Protein AF-A0A2C9L716-F1 (afdb_monomer_lite)

InterPro domains:
  IPR033205 COP9 signalosome, subunit CSN8 [PTHR13339] (34-129)
  IPR033464 CSN8/PSMD8/EIF3K [PF10075] (34-127)

Foldseek 3Di:
DDPPPPPPVVVVVVVVVVVVVDPDDDDPPDDPLVVLVVVVVPDDPVVCVVDVVNVLVVQLSVCVVVVQQQSNLVSLPDDDDPVVVVVSVVVLVVQQVVLVVCCLQPDLDDDLVVQCSSNVHDSVVSCVVPPDDSHDDDDPDPPPDDVVVVVVVVVVVVVVVD

Structure (mmCIF, N/CA/C/O backbone):
data_AF-A0A2C9L716-F1
#
_entry.id   AF-A0A2C9L716-F1
#
loop_
_atom_site.group_PDB
_atom_site.id
_atom_site.type_symbol
_atom_site.label_atom_id
_atom_site.label_alt_id
_atom_site.label_comp_id
_atom_site.label_asym_id
_atom_site.label_entity_id
_atom_site.label_seq_id
_atom_site.pdbx_PDB_ins_code
_atom_site.Cartn_x
_atom_site.Cartn_y
_atom_site.Cartn_z
_atom_site.occupancy
_atom_site.B_iso_or_equiv
_atom_site.auth_seq_id
_atom_site.auth_comp_id
_atom_site.auth_asym_id
_atom_site.auth_atom_id
_atom_site.pdbx_PDB_model_num
ATOM 1 N N . MET A 1 1 ? -18.481 -25.429 -9.879 1.00 28.69 1 MET A N 1
ATOM 2 C CA . MET A 1 1 ? -19.011 -24.457 -8.898 1.00 28.69 1 MET A CA 1
ATOM 3 C C . MET A 1 1 ? -17.913 -23.448 -8.607 1.00 28.69 1 MET A C 1
ATOM 5 O O . MET A 1 1 ? -17.077 -23.700 -7.753 1.00 28.69 1 MET A O 1
ATOM 9 N N . ALA A 1 2 ? -17.843 -22.375 -9.394 1.00 28.73 2 ALA A N 1
ATOM 10 C CA . ALA A 1 2 ? -16.920 -21.271 -9.152 1.00 28.73 2 ALA A CA 1
ATOM 11 C C . ALA A 1 2 ? -17.639 -20.280 -8.233 1.00 28.73 2 ALA A C 1
ATOM 13 O O . ALA A 1 2 ? -18.684 -19.749 -8.607 1.00 28.73 2 ALA A O 1
ATOM 14 N N . ALA A 1 3 ? -17.138 -20.117 -7.010 1.00 28.34 3 ALA A N 1
ATOM 15 C CA . ALA A 1 3 ? -17.640 -19.115 -6.086 1.00 28.34 3 ALA A CA 1
ATOM 16 C C . ALA A 1 3 ? -17.436 -17.736 -6.724 1.00 28.34 3 ALA A C 1
ATOM 18 O O . ALA A 1 3 ? -16.313 -17.378 -7.079 1.00 28.34 3 ALA A O 1
ATOM 19 N N . ALA A 1 4 ? -18.529 -16.999 -6.911 1.00 33.22 4 ALA A N 1
ATOM 20 C CA . ALA A 1 4 ? -18.486 -15.597 -7.278 1.00 33.22 4 ALA A CA 1
ATOM 21 C C . ALA A 1 4 ? -17.707 -14.862 -6.182 1.00 33.22 4 ALA A C 1
ATOM 23 O O . ALA A 1 4 ? -18.216 -14.646 -5.083 1.00 33.22 4 ALA A O 1
ATOM 24 N N . VAL A 1 5 ? -16.442 -14.544 -6.461 1.00 43.97 5 VAL A N 1
ATOM 25 C CA . VAL A 1 5 ? -15.685 -13.577 -5.674 1.00 43.97 5 VAL A CA 1
ATOM 26 C C . VAL A 1 5 ? -16.477 -12.290 -5.797 1.00 43.97 5 VAL A C 1
ATOM 28 O O . VAL A 1 5 ? -16.580 -11.717 -6.878 1.00 43.97 5 VAL A O 1
ATOM 31 N N . ASN A 1 6 ? -17.126 -11.913 -4.703 1.00 43.72 6 ASN A N 1
ATOM 32 C CA . ASN A 1 6 ? -17.888 -10.688 -4.580 1.00 43.72 6 ASN A CA 1
ATOM 33 C C . ASN A 1 6 ? -16.867 -9.543 -4.635 1.00 43.72 6 ASN A C 1
ATOM 35 O O . ASN A 1 6 ? -16.379 -9.078 -3.608 1.00 43.72 6 ASN A O 1
ATOM 39 N N . THR A 1 7 ? -16.438 -9.170 -5.841 1.00 47.75 7 THR A N 1
ATOM 40 C CA . THR A 1 7 ? -15.585 -8.010 -6.078 1.00 47.75 7 THR A CA 1
ATOM 41 C C . THR A 1 7 ? -16.456 -6.791 -5.833 1.00 47.75 7 THR A C 1
ATOM 43 O O . THR A 1 7 ? -17.010 -6.220 -6.770 1.00 47.75 7 THR A O 1
ATOM 46 N N . MET A 1 8 ? -16.662 -6.445 -4.560 1.00 53.34 8 MET A N 1
ATOM 47 C CA . MET A 1 8 ? -17.222 -5.151 -4.208 1.00 53.34 8 MET A CA 1
ATOM 48 C C . MET A 1 8 ? -16.336 -4.105 -4.868 1.00 53.34 8 MET A C 1
ATOM 50 O O . MET A 1 8 ? -15.141 -4.009 -4.587 1.00 53.34 8 MET A O 1
ATOM 54 N N . ASP A 1 9 ? -16.912 -3.394 -5.828 1.00 59.81 9 ASP A N 1
ATOM 55 C CA . ASP A 1 9 ? -16.206 -2.387 -6.594 1.00 59.81 9 ASP A CA 1
ATOM 56 C C . ASP A 1 9 ? -16.054 -1.154 -5.695 1.00 59.81 9 ASP A C 1
ATOM 58 O O . ASP A 1 9 ? -16.899 -0.260 -5.661 1.00 59.81 9 ASP A O 1
ATOM 62 N N . TYR A 1 10 ? -14.994 -1.143 -4.878 1.00 63.06 10 TYR A N 1
ATOM 63 C CA . TYR A 1 10 ? -14.724 -0.091 -3.891 1.00 63.06 10 TYR A CA 1
ATOM 64 C C . TYR A 1 10 ? -14.591 1.304 -4.526 1.00 63.06 10 TYR A C 1
ATOM 66 O O . TYR A 1 10 ? -14.708 2.313 -3.832 1.00 63.06 10 TYR A O 1
ATOM 74 N N . SER A 1 11 ? -14.388 1.373 -5.847 1.00 59.34 11 SER A N 1
ATOM 75 C CA . SER A 1 11 ? -14.433 2.612 -6.626 1.00 59.34 11 SER A CA 1
ATOM 76 C C . SER A 1 11 ? -15.839 3.230 -6.672 1.00 59.34 11 SER A C 1
ATOM 78 O O . SER A 1 11 ? -15.988 4.452 -6.583 1.00 59.34 11 SER A O 1
ATOM 80 N N . GLN A 1 12 ? -16.870 2.386 -6.742 1.00 63.59 12 GLN A N 1
ATOM 81 C CA . GLN A 1 12 ? -18.274 2.788 -6.756 1.00 63.59 12 GLN A CA 1
ATOM 82 C C . GLN A 1 12 ? -18.712 3.199 -5.349 1.00 63.59 12 GLN A C 1
ATOM 84 O O . GLN A 1 12 ? -19.251 4.286 -5.185 1.00 63.59 12 GLN A O 1
ATOM 89 N N . LEU A 1 13 ? -18.337 2.422 -4.323 1.00 62.81 13 LEU A N 1
ATOM 90 C CA . LEU A 1 13 ? -18.535 2.788 -2.911 1.00 62.81 13 LEU A CA 1
ATOM 91 C C . LEU A 1 13 ? -17.869 4.123 -2.552 1.00 62.81 13 LEU A C 1
ATOM 93 O O . LEU A 1 13 ? -18.467 4.937 -1.856 1.00 62.81 13 LEU A O 1
ATOM 97 N N . GLY A 1 14 ? -16.651 4.369 -3.044 1.00 60.16 14 GLY A N 1
ATOM 98 C CA . GLY A 1 14 ? -15.979 5.658 -2.879 1.00 60.16 14 GLY A CA 1
ATOM 99 C C . GLY A 1 14 ? -16.758 6.795 -3.537 1.00 60.16 14 GLY A C 1
ATOM 100 O O . GLY A 1 14 ? -16.995 7.815 -2.900 1.00 60.16 14 GLY A O 1
ATOM 101 N N . SER A 1 15 ? -17.228 6.586 -4.768 1.00 60.16 15 SER A N 1
ATOM 102 C CA . SER A 1 15 ? -18.048 7.566 -5.492 1.00 60.16 15 SER A CA 1
ATOM 103 C C . SER A 1 15 ? -19.388 7.836 -4.796 1.00 60.16 15 SER A C 1
ATOM 105 O O . SER A 1 15 ? -19.855 8.971 -4.788 1.00 60.16 15 SER A O 1
ATOM 107 N N . ASP A 1 16 ? -20.009 6.820 -4.196 1.00 61.59 16 ASP A N 1
ATOM 108 C CA . ASP A 1 16 ? -21.301 6.935 -3.515 1.00 61.59 16 ASP A CA 1
ATOM 109 C C . ASP A 1 16 ? -21.179 7.592 -2.131 1.00 61.59 16 ASP A C 1
ATOM 111 O O . ASP A 1 16 ? -22.008 8.433 -1.781 1.00 61.59 16 ASP A O 1
ATOM 115 N N . LEU A 1 17 ? -20.104 7.311 -1.387 1.00 57.72 17 LEU A N 1
ATOM 116 C CA . LEU A 1 17 ? -19.767 8.040 -0.159 1.00 57.72 17 LEU A CA 1
ATOM 117 C C . LEU A 1 17 ? -19.373 9.497 -0.457 1.00 57.72 17 LEU A C 1
ATOM 119 O O . LEU A 1 17 ? -19.778 10.401 0.265 1.00 57.72 17 LEU A O 1
ATOM 123 N N . GLU A 1 18 ? -18.641 9.755 -1.546 1.00 61.16 18 GLU A N 1
ATOM 124 C CA . GLU A 1 18 ? -18.322 11.118 -1.998 1.00 61.16 18 GLU A CA 1
ATOM 125 C C . GLU A 1 18 ? -19.585 11.896 -2.412 1.00 61.16 18 GLU A C 1
ATOM 127 O O . GLU A 1 18 ? -19.718 13.073 -2.069 1.00 61.16 18 GLU A O 1
ATOM 132 N N . ARG A 1 19 ? -20.548 11.237 -3.075 1.00 58.53 19 ARG A N 1
ATOM 133 C CA . ARG A 1 19 ? -21.869 11.806 -3.408 1.00 58.53 19 ARG A CA 1
ATOM 134 C C . ARG A 1 19 ? -22.704 12.130 -2.173 1.00 58.53 19 ARG A C 1
ATOM 136 O O . ARG A 1 19 ? -23.462 13.094 -2.203 1.00 58.53 19 ARG A O 1
ATOM 143 N N . GLN A 1 20 ? -22.574 11.347 -1.104 1.00 58.16 20 GLN A N 1
ATOM 144 C CA . GLN A 1 20 ? -23.253 11.612 0.164 1.00 58.16 20 GLN A CA 1
ATOM 145 C C . GLN A 1 20 ? -22.643 12.810 0.914 1.00 58.16 20 GLN A C 1
ATOM 147 O O . GLN A 1 20 ? -23.330 13.456 1.703 1.00 58.16 20 GLN A O 1
ATOM 152 N N . GLU A 1 21 ? -21.374 13.131 0.650 1.00 49.19 21 GLU A N 1
ATOM 153 C CA . GLU A 1 21 ? -20.624 14.151 1.382 1.00 49.19 21 GLU A CA 1
ATOM 154 C C . GLU A 1 21 ? -20.638 15.547 0.731 1.00 49.19 21 GLU A C 1
ATOM 156 O O . GLU A 1 21 ? -20.529 16.523 1.473 1.00 49.19 21 GLU A O 1
ATOM 161 N N . LEU A 1 22 ? -20.772 15.706 -0.599 1.00 51.19 22 LEU A N 1
ATOM 162 C CA . LEU A 1 22 ? -20.749 17.040 -1.237 1.00 51.19 22 LEU A CA 1
ATOM 163 C C . LEU A 1 22 ? -21.546 17.159 -2.558 1.00 51.19 22 LEU A C 1
ATOM 165 O O . LEU A 1 22 ? -21.079 16.757 -3.622 1.00 51.19 22 LEU A O 1
ATOM 169 N N . GLU A 1 23 ? -22.646 17.923 -2.533 1.00 47.06 23 GLU A N 1
ATOM 170 C CA . GLU A 1 23 ? -22.980 18.849 -3.627 1.00 47.06 23 GLU A CA 1
ATOM 171 C C . GLU A 1 23 ? -22.002 20.039 -3.572 1.00 47.06 23 GLU A C 1
ATOM 173 O O . GLU A 1 23 ? -22.326 21.103 -3.051 1.00 47.06 23 GLU A O 1
ATOM 178 N N . GLN A 1 24 ? -20.772 19.879 -4.065 1.00 40.59 24 GLN A N 1
ATOM 179 C CA . GLN A 1 24 ? -19.977 21.021 -4.531 1.00 40.59 24 GLN A CA 1
ATOM 180 C C . GLN A 1 24 ? -18.833 20.575 -5.443 1.00 40.59 24 GLN A C 1
ATOM 182 O O . GLN A 1 24 ? -17.977 19.766 -5.098 1.00 40.59 24 GLN A O 1
ATOM 187 N N . SER A 1 25 ? -18.869 21.145 -6.640 1.00 47.59 25 SER A N 1
ATOM 188 C CA . SER A 1 25 ? -18.046 20.918 -7.821 1.00 47.59 25 SER A CA 1
ATOM 189 C C . SER A 1 25 ? -16.532 20.891 -7.558 1.00 47.59 25 SER A C 1
ATOM 191 O O . SER A 1 25 ? -15.949 21.945 -7.314 1.00 47.59 25 SER A O 1
ATOM 193 N N . PHE A 1 26 ? -15.860 19.742 -7.725 1.00 38.66 26 PHE A N 1
ATOM 194 C CA . PHE A 1 26 ? -14.434 19.705 -8.097 1.00 38.66 26 PHE A CA 1
ATOM 195 C C . PHE A 1 26 ? -13.980 18.337 -8.658 1.00 38.66 26 PHE A C 1
ATOM 197 O O . PHE A 1 26 ? -14.434 17.290 -8.215 1.00 38.66 26 PHE A O 1
ATOM 204 N N . CYS A 1 27 ? -13.095 18.369 -9.663 1.00 36.47 27 CYS A N 1
ATOM 205 C CA . CYS A 1 27 ? -12.690 17.277 -10.566 1.00 36.47 27 CYS A CA 1
ATOM 206 C C . CYS A 1 27 ? -12.220 15.946 -9.919 1.00 36.47 27 CYS A C 1
ATOM 208 O O . CYS A 1 27 ? -11.428 15.975 -8.976 1.00 36.47 27 CYS A O 1
ATOM 210 N N . PRO A 1 28 ? -12.515 14.779 -10.540 1.00 45.44 28 PRO A N 1
ATOM 211 C CA . PRO A 1 28 ? -12.185 13.443 -10.011 1.00 45.44 28 PRO A CA 1
ATOM 212 C C . PRO A 1 28 ? -10.728 12.983 -10.228 1.00 45.44 28 PRO A C 1
ATOM 214 O O . PRO A 1 28 ? -10.379 11.846 -9.923 1.00 45.44 28 PRO A O 1
ATOM 217 N N . LEU A 1 29 ? -9.842 13.826 -10.769 1.00 42.56 29 LEU A N 1
ATOM 218 C CA . LEU A 1 29 ? -8.492 13.400 -11.173 1.00 42.56 29 LEU A CA 1
ATOM 219 C C . LEU A 1 29 ? -7.399 1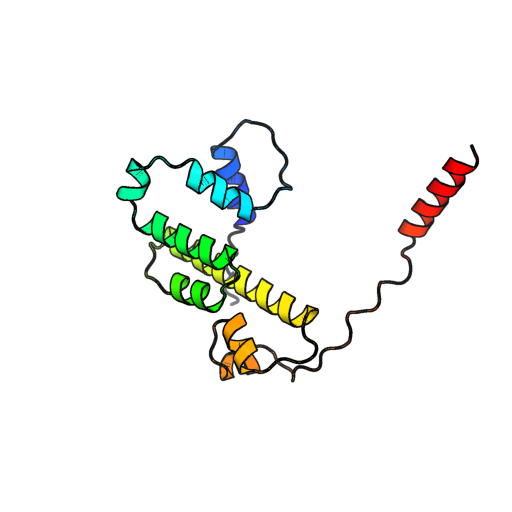3.629 -10.117 1.00 42.56 29 LEU A C 1
ATOM 221 O O . LEU A 1 29 ? -6.267 13.187 -10.319 1.00 42.56 29 LEU A O 1
ATOM 225 N N . TYR A 1 30 ? -7.699 14.264 -8.976 1.00 38.72 30 TYR A N 1
ATOM 226 C CA . TYR A 1 30 ? -6.679 14.564 -7.967 1.00 38.72 30 TYR A CA 1
ATOM 227 C C . TYR A 1 30 ? -6.702 13.608 -6.761 1.00 38.72 30 TYR A C 1
ATOM 229 O O . TYR A 1 30 ? -7.110 13.945 -5.660 1.00 38.72 30 TYR A O 1
ATOM 237 N N . VAL A 1 31 ? -6.137 12.421 -6.985 1.00 44.16 31 VAL A N 1
ATOM 238 C CA . VAL A 1 31 ? -5.275 11.705 -6.026 1.00 44.16 31 VAL A CA 1
ATOM 239 C C . VAL A 1 31 ? -5.918 11.295 -4.684 1.00 44.16 31 VAL A C 1
ATOM 241 O O . VAL A 1 31 ? -5.727 11.929 -3.646 1.00 44.16 31 VAL A O 1
ATOM 244 N N . SER A 1 32 ? -6.512 10.098 -4.677 1.00 60.59 32 SER A N 1
ATOM 245 C CA . SER A 1 32 ? -7.004 9.325 -3.513 1.00 60.59 32 SER A CA 1
ATOM 246 C C . SER A 1 32 ? -6.134 9.406 -2.230 1.00 60.59 32 SER A C 1
ATOM 248 O O . SER A 1 32 ? -6.649 9.443 -1.113 1.00 60.59 32 SER A O 1
ATOM 250 N N . ARG A 1 33 ? -4.803 9.535 -2.355 1.00 59.22 33 ARG A N 1
ATOM 251 C CA . ARG A 1 33 ? -3.858 9.613 -1.219 1.00 59.22 33 ARG A CA 1
ATOM 252 C C . ARG A 1 33 ? -3.761 11.009 -0.581 1.00 59.22 33 ARG A C 1
ATOM 254 O O . ARG A 1 33 ? -3.512 11.120 0.618 1.00 59.22 33 ARG A O 1
ATOM 261 N N . CYS A 1 34 ? -3.976 12.072 -1.360 1.00 69.25 34 CYS A N 1
ATOM 262 C CA . CYS A 1 34 ? -4.082 13.442 -0.848 1.00 69.25 34 CYS A CA 1
ATOM 263 C C . CYS A 1 34 ? -5.405 13.631 -0.099 1.00 69.25 34 CYS A C 1
ATOM 265 O O . CYS A 1 34 ? -5.419 14.234 0.977 1.00 69.25 34 CYS A O 1
ATOM 267 N N . ASN A 1 35 ? -6.482 13.035 -0.617 1.00 75.81 35 ASN A N 1
ATOM 268 C CA . ASN A 1 35 ? -7.817 13.093 -0.021 1.00 75.81 35 ASN A CA 1
ATOM 269 C C . ASN A 1 35 ? -7.818 12.536 1.408 1.00 75.81 35 ASN A C 1
ATOM 271 O O . ASN A 1 35 ? -8.318 13.197 2.316 1.00 75.81 35 ASN A O 1
ATOM 275 N N . ALA A 1 36 ? -7.135 11.413 1.655 1.00 76.69 36 ALA A N 1
ATOM 276 C CA . ALA A 1 36 ? -7.000 10.840 2.998 1.00 76.69 36 ALA A CA 1
ATOM 277 C C . ALA A 1 36 ? -6.400 11.821 4.033 1.00 76.69 36 ALA A C 1
ATOM 279 O O . ALA A 1 36 ? -6.857 11.895 5.175 1.00 76.69 36 ALA A O 1
ATOM 280 N N . LYS A 1 37 ? -5.407 12.634 3.644 1.00 80.38 37 LYS A N 1
ATOM 281 C CA . LYS A 1 37 ? -4.809 13.652 4.531 1.00 80.38 37 LYS A CA 1
ATOM 282 C C . LYS A 1 37 ? -5.758 14.810 4.811 1.00 80.38 37 LYS A C 1
ATOM 284 O O . LYS A 1 37 ? -5.777 15.315 5.936 1.00 80.38 37 LYS A O 1
ATOM 289 N N . PHE A 1 38 ? -6.518 15.245 3.811 1.00 82.00 38 PHE A N 1
ATOM 290 C CA . PHE A 1 38 ? -7.511 16.298 4.002 1.00 82.00 38 PHE A CA 1
ATOM 291 C C . PHE A 1 38 ? -8.665 15.824 4.887 1.00 82.00 38 PHE A C 1
ATOM 293 O O . PHE A 1 38 ? -9.044 16.548 5.806 1.00 82.00 38 PHE A O 1
ATOM 300 N N . LEU A 1 39 ? -9.136 14.586 4.711 1.00 80.81 39 LEU A N 1
ATOM 301 C CA . LEU A 1 39 ? -10.121 13.963 5.599 1.00 80.81 39 LEU A CA 1
ATOM 302 C C . LEU A 1 39 ? -9.621 13.931 7.048 1.00 80.81 39 LEU A C 1
ATOM 304 O O . LEU A 1 39 ? -10.294 14.434 7.945 1.00 80.81 39 LEU A O 1
ATOM 308 N N . TRP A 1 40 ? -8.386 13.478 7.282 1.00 81.69 40 TRP A N 1
ATOM 309 C CA . TRP A 1 40 ? -7.797 13.478 8.626 1.00 81.69 40 TRP A CA 1
ATOM 310 C C . TRP A 1 40 ? -7.725 14.873 9.267 1.00 81.69 40 TRP A C 1
ATOM 312 O O . TRP A 1 40 ? -7.916 15.034 10.478 1.00 81.69 40 TRP A O 1
ATOM 322 N N . LYS A 1 41 ? -7.439 15.906 8.467 1.00 82.25 41 LYS A N 1
ATOM 323 C CA . LYS A 1 41 ? -7.397 17.301 8.926 1.00 82.25 41 LYS A CA 1
ATOM 324 C C . LYS A 1 41 ? -8.788 17.856 9.253 1.00 82.25 41 LYS A C 1
ATOM 326 O O . LYS A 1 41 ? -8.871 18.678 10.160 1.00 82.25 41 LYS A O 1
ATOM 331 N N . ARG A 1 42 ? -9.844 17.401 8.569 1.00 83.69 42 ARG A N 1
ATOM 332 C CA . ARG A 1 42 ? -11.237 17.837 8.786 1.00 83.69 42 ARG A CA 1
ATOM 333 C C . ARG A 1 42 ? -11.849 17.301 10.083 1.00 83.69 42 ARG A C 1
ATOM 335 O O . ARG A 1 42 ? -12.684 17.975 10.672 1.00 83.69 42 ARG A O 1
ATOM 342 N N . ILE A 1 43 ? -11.441 16.117 10.543 1.00 80.38 43 ILE A N 1
ATOM 343 C CA . ILE A 1 43 ? -12.063 15.471 11.709 1.00 80.38 43 ILE A CA 1
ATOM 344 C C . ILE A 1 43 ? -11.699 16.219 13.015 1.00 80.38 43 ILE A C 1
ATOM 346 O O . ILE A 1 43 ? -10.500 16.358 13.317 1.00 80.38 43 ILE A O 1
ATOM 350 N N . PRO A 1 44 ? -12.693 16.669 13.815 1.00 82.88 44 PRO A N 1
ATOM 351 C CA . PRO A 1 44 ? -12.465 17.367 15.080 1.00 82.88 44 PRO A CA 1
ATOM 352 C C . PRO A 1 44 ? -11.832 16.452 16.141 1.00 82.88 44 PRO A C 1
ATOM 354 O O . PRO A 1 44 ? -12.015 15.235 16.143 1.00 82.88 44 PRO A O 1
ATOM 357 N N . LEU A 1 45 ? -11.078 17.049 17.070 1.00 74.38 45 LEU A N 1
ATOM 358 C CA . LEU A 1 45 ? -10.266 16.320 18.057 1.00 74.38 45 LEU A CA 1
ATOM 359 C C . LEU A 1 45 ? -11.089 15.416 18.992 1.00 74.38 45 LEU A C 1
ATOM 361 O O . LEU A 1 45 ? -10.597 14.361 19.379 1.00 74.38 45 LEU A O 1
ATOM 365 N N . GLY A 1 46 ? -12.341 15.778 19.294 1.00 74.88 46 GLY A N 1
ATOM 366 C CA . GLY A 1 46 ? -13.224 14.963 20.141 1.00 74.88 46 GLY A CA 1
ATOM 367 C C . GLY A 1 46 ? -13.549 13.589 19.544 1.00 74.88 46 GLY A C 1
ATOM 368 O O . GLY A 1 46 ? -13.605 12.600 20.263 1.00 74.88 46 GLY A O 1
ATOM 369 N N . ILE A 1 47 ? -13.665 13.489 18.216 1.00 74.50 47 ILE A N 1
ATOM 370 C CA . ILE A 1 47 ? -13.924 12.209 17.532 1.00 74.50 47 ILE A CA 1
ATOM 371 C C . ILE A 1 47 ? -12.648 11.356 17.480 1.00 74.50 47 ILE A C 1
ATOM 373 O O . ILE A 1 47 ? -12.699 10.137 17.611 1.00 74.50 47 ILE A O 1
ATOM 377 N N . LYS A 1 48 ? -11.477 11.996 17.368 1.00 77.31 48 LYS A N 1
ATOM 378 C CA . LYS A 1 48 ? -10.176 11.303 17.350 1.00 77.31 48 LYS A CA 1
ATOM 379 C C . LYS A 1 48 ? -9.852 10.598 18.666 1.00 77.31 48 LYS A C 1
ATOM 381 O O . LYS A 1 48 ? -9.157 9.591 18.644 1.00 77.31 48 LYS A O 1
ATOM 386 N N . GLN A 1 49 ? -10.325 11.130 19.790 1.00 73.31 49 GLN A N 1
ATOM 387 C CA . GLN A 1 49 ? -10.110 10.529 21.110 1.00 73.31 49 GLN A CA 1
ATOM 388 C C . GLN A 1 49 ? -11.085 9.382 21.394 1.00 73.31 49 GLN A C 1
ATOM 390 O O . GLN A 1 49 ? -10.718 8.431 22.076 1.00 73.31 49 GLN A O 1
ATOM 395 N N . ASN A 1 50 ? -12.293 9.440 20.830 1.00 78.25 50 ASN A N 1
ATOM 396 C CA . ASN A 1 50 ? -13.323 8.425 21.045 1.00 78.25 50 ASN A CA 1
ATOM 397 C C . ASN A 1 50 ? -13.145 7.176 20.165 1.00 78.25 50 ASN A C 1
ATOM 399 O O . ASN A 1 50 ? -13.646 6.113 20.519 1.00 78.25 50 ASN A O 1
ATOM 403 N N . CYS A 1 51 ? -12.436 7.285 19.037 1.00 75.88 51 CYS A N 1
ATOM 404 C CA . CYS A 1 51 ? -12.256 6.187 18.084 1.00 75.88 51 CYS A CA 1
ATOM 405 C C . CYS A 1 51 ? -10.764 5.834 17.920 1.00 75.88 51 CYS A C 1
ATOM 407 O O . CYS A 1 51 ? -10.103 6.382 17.032 1.00 75.88 51 CYS A O 1
ATOM 409 N N . PRO A 1 52 ? -10.210 4.903 18.724 1.00 80.25 52 PRO A N 1
ATOM 410 C CA . PRO A 1 52 ? -8.809 4.492 18.596 1.00 80.25 52 PRO A CA 1
ATOM 411 C C . PRO A 1 52 ? -8.515 3.805 17.250 1.00 80.25 52 PRO A C 1
ATOM 413 O O . PRO A 1 52 ? -7.407 3.924 16.729 1.00 80.25 52 PRO A O 1
ATOM 416 N N . GLU A 1 53 ? -9.513 3.161 16.636 1.00 79.31 53 GLU A N 1
ATOM 417 C CA . GLU A 1 53 ? -9.406 2.545 15.304 1.00 79.31 53 GLU A CA 1
ATOM 418 C C . GLU A 1 53 ? -9.054 3.565 14.215 1.00 79.31 53 GLU A C 1
ATOM 420 O O . GLU A 1 53 ? -8.225 3.302 13.345 1.00 79.31 53 GLU A O 1
ATOM 425 N N . LEU A 1 54 ? -9.608 4.777 14.303 1.00 81.62 54 LEU A N 1
ATOM 426 C CA . LEU A 1 54 ? -9.354 5.848 13.343 1.00 81.62 54 LEU A CA 1
ATOM 427 C C . LEU A 1 54 ? -7.878 6.282 13.368 1.00 81.62 54 LEU A C 1
ATOM 429 O O . LEU A 1 54 ? -7.274 6.539 12.324 1.00 81.62 54 LEU A O 1
ATOM 433 N N . VAL A 1 55 ? -7.272 6.316 14.558 1.00 83.75 55 VAL A N 1
ATOM 434 C CA . VAL A 1 55 ? -5.843 6.614 14.737 1.00 83.75 55 VAL A CA 1
ATOM 435 C C . VAL A 1 55 ? -4.975 5.509 14.130 1.00 83.75 55 VAL A C 1
ATOM 437 O O . VAL A 1 55 ? -3.976 5.806 13.472 1.00 83.75 55 VAL A O 1
ATOM 440 N N . LEU A 1 56 ? -5.371 4.243 14.284 1.00 83.88 56 LEU A N 1
ATOM 441 C CA . LEU A 1 56 ? -4.672 3.108 13.679 1.00 83.88 56 LEU A CA 1
ATOM 442 C C . LEU A 1 56 ? -4.725 3.153 12.144 1.00 83.88 56 LEU A C 1
ATOM 444 O O . LEU A 1 56 ? -3.686 2.989 11.503 1.00 83.88 56 LEU A O 1
ATOM 448 N N . ILE A 1 57 ? -5.887 3.454 11.553 1.00 85.12 57 ILE A N 1
ATOM 449 C CA . ILE A 1 57 ? -6.036 3.631 10.096 1.00 85.12 57 ILE A CA 1
ATOM 450 C C . ILE A 1 57 ? -5.109 4.746 9.604 1.00 85.12 57 ILE A C 1
ATOM 452 O O . ILE A 1 57 ? -4.404 4.594 8.604 1.00 85.12 57 ILE A O 1
ATOM 456 N N . TRP A 1 58 ? -5.043 5.863 10.330 1.00 84.62 58 TRP A N 1
ATOM 457 C CA . TRP A 1 58 ? -4.144 6.955 9.973 1.00 84.62 58 TRP A CA 1
ATOM 458 C C . TRP A 1 58 ? -2.669 6.555 10.030 1.00 84.62 58 TRP A C 1
ATOM 460 O O . TRP A 1 58 ? -1.910 6.924 9.133 1.00 84.62 58 TRP A O 1
ATOM 470 N N . HIS A 1 59 ? -2.256 5.756 11.015 1.00 85.25 59 HIS A N 1
ATOM 471 C CA . HIS A 1 59 ? -0.898 5.215 11.058 1.00 85.25 59 HIS A CA 1
ATOM 472 C C . HIS A 1 59 ? -0.576 4.336 9.841 1.00 85.25 59 HIS A C 1
ATOM 474 O O . HIS A 1 59 ? 0.506 4.482 9.268 1.00 85.25 59 HIS A O 1
ATOM 480 N N . VAL A 1 60 ? -1.514 3.495 9.389 1.00 86.75 60 VAL A N 1
ATOM 481 C CA . VAL A 1 60 ? -1.356 2.709 8.149 1.00 86.75 60 VAL A CA 1
ATOM 482 C C . VAL A 1 60 ? -1.167 3.641 6.952 1.00 86.75 60 VAL A C 1
ATOM 484 O O . VAL A 1 60 ? -0.218 3.486 6.182 1.00 86.75 60 VAL A O 1
ATOM 487 N N . VAL A 1 61 ? -2.010 4.670 6.824 1.00 84.25 61 VAL A N 1
ATOM 488 C CA . VAL A 1 61 ? -1.920 5.658 5.737 1.00 84.25 61 VAL A CA 1
ATOM 489 C C . 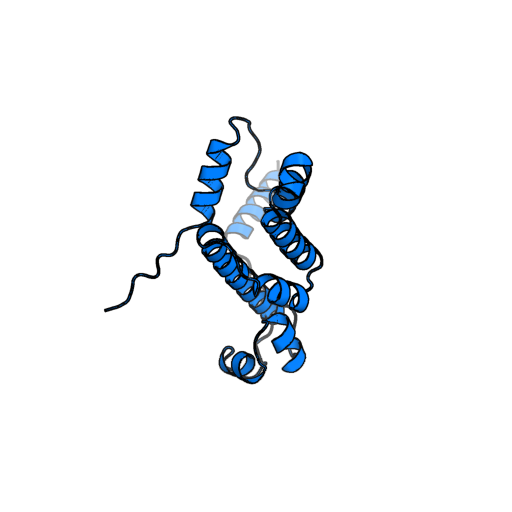VAL A 1 61 ? -0.594 6.426 5.779 1.00 84.25 61 VAL A C 1
ATOM 491 O O . VAL A 1 61 ? 0.001 6.673 4.729 1.00 84.25 61 VAL A O 1
ATOM 494 N N . GLN A 1 62 ? -0.084 6.771 6.964 1.00 85.69 62 GLN A N 1
ATOM 495 C CA . GLN A 1 62 ? 1.221 7.421 7.131 1.00 85.69 62 GLN A CA 1
ATOM 496 C C . GLN A 1 62 ? 2.378 6.519 6.689 1.00 85.69 62 GLN A C 1
ATOM 498 O O . GLN A 1 62 ? 3.254 6.967 5.948 1.00 85.69 62 GLN A O 1
ATOM 503 N N . LYS A 1 63 ? 2.377 5.247 7.100 1.00 85.00 63 LYS A N 1
ATOM 504 C CA . LYS A 1 63 ? 3.384 4.262 6.675 1.00 85.00 63 LYS A CA 1
ATOM 505 C C . LYS A 1 63 ? 3.333 4.026 5.170 1.00 85.00 63 LYS A C 1
ATOM 507 O O . LYS A 1 63 ? 4.364 4.078 4.496 1.00 85.00 63 LYS A O 1
ATOM 512 N N . MET A 1 64 ? 2.124 3.938 4.620 1.00 82.94 64 MET A N 1
ATOM 513 C CA . MET A 1 64 ? 1.911 3.875 3.182 1.00 82.94 64 MET A CA 1
ATOM 514 C C . MET A 1 64 ? 2.417 5.146 2.497 1.00 82.94 64 MET A C 1
ATOM 516 O O . MET A 1 64 ? 2.983 5.051 1.411 1.00 82.94 64 MET A O 1
ATOM 520 N N . TRP A 1 65 ? 2.272 6.334 3.106 1.00 83.00 65 TRP A N 1
ATOM 521 C CA . TRP A 1 65 ? 2.829 7.594 2.593 1.00 83.00 65 TRP A CA 1
ATOM 522 C C . TRP A 1 65 ? 4.352 7.521 2.443 1.00 83.00 65 TRP A C 1
ATOM 524 O O . TRP A 1 65 ? 4.882 7.823 1.369 1.00 83.00 65 TRP A O 1
ATOM 534 N N . LEU A 1 66 ? 5.031 7.078 3.501 1.00 83.31 66 LEU A N 1
ATOM 535 C CA . LEU A 1 66 ? 6.489 6.949 3.568 1.00 83.31 66 LEU A CA 1
ATOM 536 C C . LEU A 1 66 ? 7.048 5.825 2.679 1.00 83.31 66 LEU A C 1
ATOM 538 O O . LEU A 1 66 ? 8.260 5.754 2.507 1.00 83.31 66 LEU A O 1
ATOM 542 N N . LYS A 1 67 ? 6.177 5.009 2.063 1.00 79.81 67 LYS A N 1
ATOM 543 C CA . LYS A 1 67 ? 6.526 3.812 1.274 1.00 79.81 67 LYS A CA 1
ATOM 544 C C . LYS A 1 67 ? 7.259 2.747 2.100 1.00 79.81 67 LYS A C 1
ATOM 546 O O . LYS A 1 67 ? 8.068 1.994 1.568 1.00 79.81 67 LYS A O 1
ATOM 551 N N . ASP A 1 68 ? 6.966 2.692 3.394 1.00 83.88 68 ASP A N 1
ATOM 552 C CA . ASP A 1 68 ? 7.482 1.671 4.301 1.00 83.88 68 ASP A CA 1
ATOM 553 C C . ASP A 1 68 ? 6.604 0.415 4.196 1.00 83.88 68 ASP A C 1
ATOM 555 O O . ASP A 1 68 ? 5.591 0.307 4.886 1.00 83.88 68 ASP A O 1
ATOM 559 N N . TYR A 1 69 ? 6.951 -0.497 3.280 1.00 81.50 69 TYR A N 1
ATOM 560 C CA . TYR A 1 69 ? 6.154 -1.700 3.004 1.00 81.50 69 TYR A CA 1
ATOM 561 C C . TYR A 1 69 ? 6.089 -2.643 4.213 1.00 81.50 69 TYR A C 1
ATOM 563 O O . TYR A 1 69 ? 4.999 -3.064 4.598 1.00 81.50 69 TYR A O 1
ATOM 571 N N . ALA A 1 70 ? 7.221 -2.901 4.875 1.00 83.56 70 ALA A N 1
ATOM 572 C CA . ALA A 1 70 ? 7.264 -3.741 6.072 1.00 83.56 70 ALA A CA 1
ATOM 573 C C . ALA A 1 70 ? 6.357 -3.176 7.178 1.00 83.56 70 ALA A C 1
ATOM 575 O O . ALA A 1 70 ? 5.468 -3.871 7.671 1.00 83.56 70 ALA A O 1
ATOM 576 N N . GLY A 1 71 ? 6.487 -1.876 7.468 1.00 83.06 71 GLY A N 1
ATOM 577 C CA . GLY A 1 71 ? 5.649 -1.204 8.458 1.00 83.06 71 GLY A CA 1
ATOM 578 C C . GLY A 1 71 ? 4.164 -1.138 8.082 1.00 83.06 71 GLY A C 1
ATOM 579 O O . GLY A 1 71 ? 3.317 -1.089 8.973 1.00 83.06 71 GLY A O 1
ATOM 580 N N . THR A 1 72 ? 3.812 -1.147 6.788 1.00 84.06 72 THR A N 1
ATOM 581 C CA . THR A 1 72 ? 2.400 -1.235 6.378 1.00 84.06 72 THR A CA 1
ATOM 582 C C . THR A 1 72 ? 1.794 -2.602 6.658 1.00 84.06 72 THR A C 1
ATOM 584 O O . THR A 1 72 ? 0.692 -2.649 7.200 1.00 84.06 72 THR A O 1
ATOM 587 N N . TYR A 1 73 ? 2.496 -3.698 6.352 1.00 84.56 73 TYR A N 1
ATOM 588 C CA . TYR A 1 73 ? 1.970 -5.048 6.583 1.00 84.56 73 TYR A CA 1
ATOM 589 C C . TYR A 1 73 ? 1.843 -5.363 8.079 1.00 84.56 73 TYR A C 1
ATOM 591 O O . TYR A 1 73 ? 0.837 -5.931 8.497 1.00 84.56 73 TYR A O 1
ATOM 599 N N . GLU A 1 74 ? 2.793 -4.914 8.906 1.00 83.50 74 GLU A N 1
ATOM 600 C CA . GLU A 1 74 ? 2.683 -5.020 10.369 1.00 83.50 74 GLU A CA 1
ATOM 601 C C . GLU A 1 74 ? 1.476 -4.249 10.919 1.00 83.50 74 GLU A C 1
ATOM 603 O O . GLU A 1 74 ? 0.765 -4.725 11.803 1.00 83.50 74 GLU A O 1
ATOM 608 N N . ALA A 1 75 ? 1.216 -3.051 10.389 1.00 80.75 75 ALA A N 1
ATOM 609 C CA . ALA A 1 75 ? 0.079 -2.246 10.816 1.00 80.75 75 ALA A CA 1
ATOM 610 C C . ALA A 1 75 ? -1.268 -2.825 10.338 1.00 80.75 75 ALA A C 1
ATOM 612 O O . ALA A 1 75 ? -2.275 -2.625 11.016 1.00 80.75 75 ALA A O 1
ATOM 613 N N . LEU A 1 76 ? -1.282 -3.550 9.213 1.00 79.50 76 LEU A N 1
ATOM 614 C CA . LEU A 1 76 ? -2.455 -4.231 8.654 1.00 79.50 76 LEU A CA 1
ATOM 615 C C . LEU A 1 76 ? -2.851 -5.491 9.443 1.00 79.50 76 LEU A C 1
ATOM 617 O O . LEU A 1 76 ? -4.044 -5.751 9.564 1.00 79.50 76 LEU A O 1
ATOM 621 N N . GLN A 1 77 ? -1.895 -6.212 10.045 1.00 75.19 77 GLN A N 1
ATOM 622 C CA . GLN A 1 77 ? -2.131 -7.446 10.824 1.00 75.19 77 GLN A CA 1
ATOM 623 C C . GLN A 1 77 ? -2.882 -7.257 12.160 1.00 75.19 77 GLN A C 1
ATOM 625 O O . GLN A 1 77 ? -3.102 -8.229 12.882 1.00 75.19 77 GLN A O 1
ATOM 630 N N . LYS A 1 78 ? -3.269 -6.030 12.521 1.00 77.56 78 LYS A N 1
ATOM 631 C CA . LYS A 1 78 ? -4.039 -5.752 13.744 1.00 77.56 78 LYS A CA 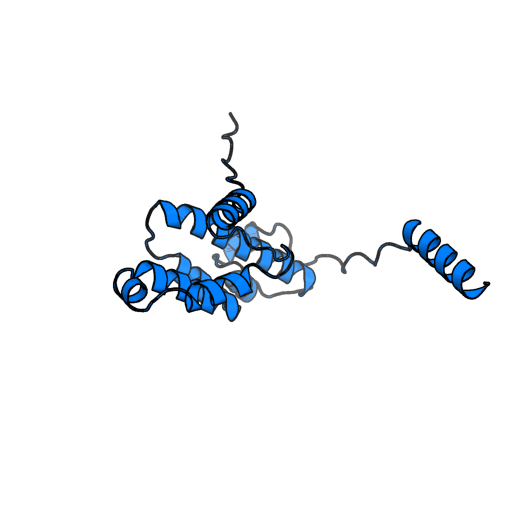1
ATOM 632 C C . LYS A 1 78 ? -5.498 -6.209 13.621 1.00 77.56 78 LYS A C 1
ATOM 634 O O . LYS A 1 78 ? -6.021 -6.367 12.522 1.00 77.56 78 LYS A O 1
ATOM 639 N N . GLU A 1 79 ? -6.158 -6.414 14.760 1.00 74.12 79 GLU A N 1
ATOM 640 C CA . GLU A 1 79 ? -7.589 -6.733 14.810 1.00 74.12 79 GLU A CA 1
ATOM 641 C C . GLU A 1 79 ? -8.419 -5.496 14.422 1.00 74.12 79 GLU A C 1
ATOM 643 O O . GLU A 1 79 ? -8.273 -4.431 15.024 1.00 74.12 79 GLU A O 1
ATOM 648 N N . TRP A 1 80 ? -9.267 -5.639 13.399 1.00 79.31 80 TRP A N 1
ATOM 649 C CA . TRP A 1 80 ? -10.171 -4.601 12.892 1.00 79.31 80 TRP A CA 1
ATOM 650 C C . TRP A 1 80 ? -11.626 -5.061 13.016 1.00 79.31 80 TRP A C 1
ATOM 652 O O . TRP A 1 80 ? -11.899 -6.256 12.882 1.00 79.31 80 TRP A O 1
ATOM 662 N N . SER A 1 81 ? -12.551 -4.112 13.193 1.00 79.12 81 SER A N 1
ATOM 663 C CA . SER A 1 81 ? -13.995 -4.352 13.058 1.00 79.12 81 SER A CA 1
ATOM 664 C C . SER A 1 81 ? -14.344 -4.911 11.668 1.00 79.12 81 SER A C 1
ATOM 666 O O . SER A 1 81 ? -13.686 -4.569 10.681 1.00 79.12 81 SER A O 1
ATOM 668 N N . ASP A 1 82 ? -15.374 -5.758 11.575 1.00 77.56 82 ASP A N 1
ATOM 669 C CA . ASP A 1 82 ? -15.714 -6.523 10.363 1.00 77.56 82 ASP A CA 1
ATOM 670 C C . ASP A 1 82 ? -15.959 -5.638 9.124 1.00 77.56 82 ASP A C 1
ATOM 672 O O . ASP A 1 82 ? -15.545 -5.996 8.018 1.00 77.56 82 ASP A O 1
ATOM 676 N N . ASP A 1 83 ? -16.529 -4.443 9.307 1.00 75.00 83 ASP A N 1
ATOM 677 C CA . ASP A 1 83 ? -16.768 -3.482 8.220 1.00 75.00 83 ASP A CA 1
ATOM 678 C C . ASP A 1 83 ? -15.457 -2.917 7.649 1.00 75.00 83 ASP A C 1
ATOM 680 O O . ASP A 1 83 ? -15.274 -2.793 6.435 1.00 75.00 83 ASP A O 1
ATOM 684 N N . VAL A 1 84 ? -14.503 -2.609 8.531 1.00 79.25 84 VAL A N 1
ATOM 685 C CA . VAL A 1 84 ? -13.195 -2.041 8.170 1.00 79.25 84 VAL A CA 1
ATOM 686 C C . VAL A 1 84 ? -12.263 -3.129 7.644 1.00 79.25 84 VAL A C 1
ATOM 688 O O . VAL A 1 84 ? -11.450 -2.877 6.754 1.00 79.25 84 VAL A O 1
ATOM 691 N N . LYS A 1 85 ? -12.404 -4.360 8.140 1.00 81.75 85 LYS A N 1
ATOM 692 C CA . LYS A 1 85 ? -11.581 -5.510 7.764 1.00 81.75 85 LYS A CA 1
ATOM 693 C C . LYS A 1 85 ? -11.634 -5.796 6.265 1.00 81.75 85 LYS A C 1
ATOM 695 O O . LYS A 1 85 ? -10.587 -5.989 5.650 1.00 81.75 85 LYS A O 1
ATOM 700 N N . ASN A 1 86 ? -12.823 -5.763 5.662 1.00 82.81 86 ASN A N 1
ATOM 701 C CA . ASN A 1 86 ? -12.987 -5.996 4.222 1.00 82.81 86 ASN A CA 1
ATOM 702 C C . ASN A 1 86 ? -12.257 -4.936 3.382 1.00 82.81 86 ASN A C 1
ATOM 704 O O . ASN A 1 86 ? -11.571 -5.265 2.412 1.00 82.81 86 ASN A O 1
ATOM 708 N N . ILE A 1 87 ? -12.338 -3.670 3.801 1.00 82.69 87 ILE A N 1
ATOM 709 C CA . ILE A 1 87 ? -11.646 -2.552 3.148 1.00 82.69 87 ILE A CA 1
ATOM 710 C C . ILE A 1 87 ? -10.130 -2.699 3.313 1.00 82.69 87 ILE A C 1
ATOM 712 O O . ILE A 1 87 ? -9.382 -2.508 2.357 1.00 82.69 87 ILE A O 1
ATOM 716 N N . MET A 1 88 ? -9.661 -3.077 4.503 1.00 83.75 88 MET A N 1
ATOM 717 C CA . MET A 1 88 ? -8.233 -3.244 4.784 1.00 83.75 88 MET A CA 1
ATOM 718 C C . MET A 1 88 ? -7.609 -4.393 3.987 1.00 83.75 88 MET A C 1
ATOM 720 O O . MET A 1 88 ? -6.499 -4.230 3.483 1.00 83.75 88 MET A O 1
ATOM 724 N N . LEU A 1 89 ? -8.336 -5.495 3.777 1.00 84.06 89 LEU A N 1
ATOM 725 C CA . LEU A 1 89 ? -7.913 -6.571 2.872 1.00 84.06 89 LEU A CA 1
ATOM 726 C C . LEU A 1 89 ? -7.790 -6.078 1.423 1.00 84.06 89 LEU A C 1
ATOM 728 O O . LEU A 1 89 ? -6.788 -6.335 0.759 1.00 84.06 89 LEU A O 1
ATOM 732 N N . ALA A 1 90 ? -8.760 -5.295 0.941 1.00 83.44 90 ALA A N 1
ATOM 733 C CA . ALA A 1 90 ? -8.686 -4.706 -0.396 1.00 83.44 90 ALA A CA 1
ATOM 734 C C . ALA A 1 90 ? -7.505 -3.726 -0.540 1.00 83.44 90 ALA A C 1
ATOM 736 O O . ALA A 1 90 ? -6.843 -3.674 -1.582 1.00 83.44 90 ALA A O 1
ATOM 737 N N . VAL A 1 91 ? -7.202 -2.964 0.517 1.00 84.31 91 VAL A N 1
ATOM 738 C CA . VAL A 1 91 ? -6.025 -2.087 0.565 1.00 84.31 91 VAL A CA 1
ATOM 739 C C . VAL A 1 91 ? -4.742 -2.912 0.510 1.00 84.31 91 VAL A C 1
ATOM 741 O O . VAL A 1 91 ? -3.867 -2.589 -0.293 1.00 84.31 91 VAL A O 1
ATOM 744 N N . GLU A 1 92 ? -4.637 -3.985 1.291 1.00 85.00 92 GLU A N 1
ATOM 745 C CA . GLU A 1 92 ? -3.492 -4.900 1.278 1.00 85.00 92 GLU A CA 1
ATOM 746 C C . GLU A 1 92 ? -3.226 -5.458 -0.129 1.00 85.00 92 GLU A C 1
ATOM 748 O O . GLU A 1 92 ? -2.099 -5.375 -0.627 1.00 85.00 92 GLU A O 1
ATOM 753 N N . ASP A 1 93 ? -4.267 -5.930 -0.818 1.00 84.25 93 ASP A N 1
ATOM 754 C CA . ASP A 1 93 ? -4.156 -6.441 -2.186 1.00 84.25 93 ASP A CA 1
ATOM 755 C C . ASP A 1 93 ? -3.729 -5.358 -3.183 1.00 84.25 93 ASP A C 1
ATOM 757 O O . ASP A 1 93 ? -2.871 -5.594 -4.040 1.00 84.25 93 ASP A O 1
ATOM 761 N N . SER A 1 94 ? -4.253 -4.137 -3.047 1.00 83.81 94 SER A N 1
ATOM 762 C CA . SER A 1 94 ? -3.862 -3.008 -3.898 1.00 83.81 94 SER A CA 1
ATOM 763 C C . SER A 1 94 ? -2.394 -2.601 -3.701 1.00 83.81 94 SER A C 1
ATOM 765 O O . SER A 1 94 ? -1.685 -2.306 -4.672 1.00 83.81 94 SER A O 1
ATOM 767 N N . VAL A 1 95 ? -1.907 -2.627 -2.454 1.00 84.12 95 VAL A N 1
ATOM 768 C CA . VAL A 1 95 ? -0.511 -2.337 -2.102 1.00 84.12 95 VAL A CA 1
ATOM 769 C C . VAL A 1 95 ? 0.397 -3.424 -2.665 1.00 84.12 95 VAL A C 1
ATOM 771 O O . VAL A 1 95 ? 1.406 -3.101 -3.296 1.00 84.12 95 VAL A O 1
ATOM 774 N N . ARG A 1 96 ? 0.003 -4.694 -2.535 1.00 84.06 96 ARG A N 1
ATOM 775 C CA . ARG A 1 96 ? 0.737 -5.840 -3.077 1.00 84.06 96 ARG A CA 1
ATOM 776 C C . ARG A 1 96 ? 0.823 -5.796 -4.602 1.00 84.06 96 ARG A C 1
ATOM 778 O O . ARG A 1 96 ? 1.916 -5.900 -5.156 1.00 84.06 96 ARG A O 1
ATOM 785 N N . ALA A 1 97 ? -0.294 -5.565 -5.291 1.00 83.19 97 ALA A N 1
ATOM 786 C CA . ALA A 1 97 ? -0.325 -5.436 -6.749 1.00 83.19 97 ALA A CA 1
ATOM 787 C C . ALA A 1 97 ? 0.559 -4.277 -7.237 1.00 83.19 97 ALA A C 1
ATOM 789 O O . ALA A 1 97 ? 1.298 -4.402 -8.219 1.00 83.19 97 ALA A O 1
ATOM 790 N N . ARG A 1 98 ? 0.538 -3.148 -6.517 1.00 83.06 98 ARG A N 1
ATOM 791 C CA . ARG A 1 98 ? 1.406 -2.004 -6.804 1.00 83.06 98 ARG A CA 1
ATOM 792 C C . ARG A 1 98 ? 2.884 -2.334 -6.592 1.00 83.06 98 ARG A C 1
ATOM 794 O O . ARG A 1 98 ? 3.695 -1.939 -7.429 1.00 83.06 98 ARG A O 1
ATOM 801 N N . ALA A 1 99 ? 3.232 -3.020 -5.505 1.00 82.44 99 ALA A N 1
ATOM 802 C CA . ALA A 1 99 ? 4.603 -3.430 -5.214 1.00 82.44 99 ALA A CA 1
ATOM 803 C C . ALA A 1 99 ? 5.142 -4.361 -6.311 1.00 82.44 99 ALA A C 1
ATOM 805 O O . ALA A 1 99 ? 6.217 -4.104 -6.847 1.00 82.44 99 ALA A O 1
ATOM 806 N N . LEU A 1 100 ? 4.354 -5.357 -6.733 1.00 81.38 100 LEU A N 1
ATOM 807 C CA . LEU A 1 100 ? 4.712 -6.261 -7.832 1.00 81.38 100 LEU A CA 1
ATOM 808 C C . LEU A 1 100 ? 4.958 -5.507 -9.141 1.00 81.38 100 LEU A C 1
ATOM 810 O O . LEU A 1 100 ? 5.993 -5.694 -9.777 1.00 81.38 100 LEU A O 1
ATOM 814 N N . ARG A 1 101 ? 4.050 -4.598 -9.515 1.00 81.00 101 ARG A N 1
ATOM 815 C CA . ARG A 1 101 ? 4.210 -3.773 -10.720 1.00 81.00 101 ARG A CA 1
ATOM 816 C C . ARG A 1 101 ? 5.472 -2.912 -10.661 1.00 81.00 101 ARG A C 1
ATOM 818 O O . ARG A 1 101 ? 6.135 -2.723 -11.674 1.00 81.00 101 ARG A O 1
ATOM 825 N N . LEU A 1 102 ? 5.798 -2.366 -9.492 1.00 81.75 102 LEU A N 1
ATOM 826 C CA . LEU A 1 102 ? 6.993 -1.545 -9.315 1.00 81.75 102 LEU A CA 1
ATOM 827 C C . LEU A 1 102 ? 8.263 -2.385 -9.446 1.00 81.75 102 LEU A C 1
ATOM 829 O O . LEU A 1 102 ? 9.175 -1.965 -10.151 1.00 81.75 102 LEU A O 1
ATOM 833 N N . VAL A 1 103 ? 8.304 -3.570 -8.832 1.00 83.25 103 VAL A N 1
ATOM 834 C CA . VAL A 1 103 ? 9.449 -4.482 -8.948 1.00 83.25 103 VAL A CA 1
ATOM 835 C C . VAL A 1 103 ? 9.674 -4.886 -10.405 1.00 83.25 103 VAL A C 1
ATOM 837 O O . VAL A 1 103 ? 10.795 -4.769 -10.888 1.00 83.25 103 VAL A O 1
ATOM 840 N N . GLN A 1 104 ? 8.608 -5.251 -11.126 1.00 76.81 104 GLN A N 1
ATOM 841 C CA . GLN A 1 104 ? 8.673 -5.621 -12.546 1.00 76.81 104 GLN A CA 1
ATOM 842 C C . GLN A 1 104 ? 9.224 -4.508 -13.448 1.00 76.81 104 GLN A C 1
ATOM 844 O O . GLN A 1 104 ? 9.877 -4.795 -14.444 1.00 76.81 104 GLN A O 1
ATOM 849 N N . LEU A 1 105 ? 8.933 -3.243 -13.132 1.00 76.75 105 LEU A N 1
ATOM 850 C CA . LEU A 1 105 ? 9.358 -2.105 -13.950 1.00 76.75 105 LEU A CA 1
ATOM 851 C C . LEU A 1 105 ? 10.743 -1.573 -13.571 1.00 76.75 105 LEU A C 1
ATOM 853 O O . LEU A 1 105 ? 11.449 -1.059 -14.434 1.00 76.75 105 LEU A O 1
ATOM 857 N N . ALA A 1 106 ? 11.103 -1.623 -12.288 1.00 75.44 106 ALA A N 1
ATOM 858 C CA . ALA A 1 106 ? 12.296 -0.959 -11.770 1.00 75.44 106 ALA A CA 1
ATOM 859 C C . ALA A 1 106 ? 13.521 -1.877 -11.685 1.00 75.44 106 ALA A C 1
ATOM 861 O O . ALA A 1 106 ? 14.644 -1.383 -11.778 1.00 75.44 106 ALA A O 1
ATOM 862 N N . TYR A 1 107 ? 13.324 -3.185 -11.502 1.00 75.38 107 TYR A N 1
ATOM 863 C CA . TYR A 1 107 ? 14.413 -4.123 -11.249 1.00 75.38 107 TYR A CA 1
ATOM 864 C C . TYR A 1 107 ? 14.468 -5.197 -12.331 1.00 75.38 107 TYR A C 1
ATOM 866 O O . TYR A 1 107 ? 13.531 -5.967 -12.515 1.00 75.38 107 TYR A O 1
ATOM 874 N N . SER A 1 108 ? 15.608 -5.279 -13.015 1.00 74.44 108 SER A N 1
ATOM 875 C CA . SER A 1 108 ? 15.944 -6.412 -13.883 1.00 74.44 108 SER A CA 1
ATOM 876 C C . SER A 1 108 ? 16.425 -7.628 -13.083 1.00 74.44 108 SER A C 1
ATOM 878 O O . SER A 1 108 ? 16.265 -8.758 -13.531 1.00 74.44 108 SER A O 1
ATOM 880 N N . ASN A 1 109 ? 16.998 -7.394 -11.899 1.00 77.31 109 ASN A N 1
ATOM 881 C CA . ASN A 1 109 ? 17.438 -8.403 -10.942 1.00 77.31 109 ASN A CA 1
ATOM 882 C C . ASN A 1 109 ? 17.263 -7.850 -9.513 1.00 77.31 109 ASN A C 1
ATOM 884 O O . ASN A 1 109 ? 17.620 -6.699 -9.257 1.00 77.31 109 ASN A O 1
ATOM 888 N N . ILE A 1 110 ? 16.717 -8.648 -8.594 1.00 80.25 110 ILE A N 1
ATOM 889 C CA . ILE A 1 110 ? 16.504 -8.290 -7.184 1.00 80.25 110 ILE A CA 1
ATOM 890 C C . ILE A 1 110 ? 16.727 -9.523 -6.303 1.00 80.25 110 ILE A C 1
ATOM 892 O O . ILE A 1 110 ? 16.405 -10.649 -6.685 1.00 80.25 110 ILE A O 1
ATOM 896 N N . HIS A 1 111 ? 17.268 -9.313 -5.104 1.00 83.94 111 HIS A N 1
ATOM 897 C CA . HIS A 1 111 ? 17.448 -10.382 -4.128 1.00 83.94 111 HIS A CA 1
ATOM 898 C C . HIS A 1 111 ? 16.105 -10.849 -3.552 1.00 83.94 111 HIS A C 1
ATOM 900 O O . HIS A 1 111 ? 15.235 -10.042 -3.231 1.00 83.94 111 HIS A O 1
ATOM 906 N N . ALA A 1 112 ? 15.963 -12.160 -3.331 1.00 81.94 112 ALA A N 1
ATOM 907 C CA . ALA A 1 112 ? 14.728 -12.750 -2.808 1.00 81.94 112 ALA A CA 1
ATOM 908 C C . ALA A 1 112 ? 14.318 -12.182 -1.433 1.00 81.94 112 ALA A C 1
ATOM 910 O O . ALA A 1 112 ? 13.130 -12.017 -1.165 1.00 81.94 112 ALA A O 1
ATOM 911 N N . ASN A 1 113 ? 15.290 -11.818 -0.590 1.00 83.69 113 ASN A N 1
ATOM 912 C CA . ASN A 1 113 ? 15.028 -11.208 0.716 1.00 83.69 113 ASN A CA 1
ATOM 913 C C . ASN A 1 113 ? 14.422 -9.804 0.591 1.00 83.69 113 ASN A C 1
ATOM 915 O O . ASN A 1 113 ? 13.472 -9.485 1.296 1.00 83.69 113 ASN A O 1
ATOM 919 N N . GLU A 1 114 ? 14.936 -8.974 -0.317 1.00 83.06 114 GLU A N 1
ATOM 920 C CA . GLU A 1 114 ? 14.380 -7.638 -0.571 1.00 83.06 114 GLU A CA 1
ATOM 921 C C . GLU A 1 114 ? 13.015 -7.736 -1.250 1.00 83.06 114 GLU A C 1
ATOM 923 O O . GLU A 1 114 ? 12.090 -6.999 -0.929 1.00 83.06 114 GLU A O 1
ATOM 928 N N . PHE A 1 115 ? 12.840 -8.702 -2.149 1.00 83.25 115 PHE A N 1
ATOM 929 C CA . PHE A 1 115 ? 11.540 -8.961 -2.750 1.00 83.25 115 PHE A CA 1
ATOM 930 C C . PHE A 1 115 ? 10.487 -9.372 -1.706 1.00 83.25 115 PHE A C 1
ATOM 932 O O . PHE A 1 115 ? 9.356 -8.881 -1.731 1.00 83.25 115 PHE A O 1
ATOM 939 N N . ALA A 1 116 ? 10.867 -10.209 -0.740 1.00 84.31 116 ALA A N 1
ATOM 940 C CA . ALA A 1 116 ? 9.993 -10.619 0.353 1.00 84.31 116 ALA A CA 1
ATOM 941 C C . ALA A 1 116 ? 9.526 -9.429 1.212 1.00 84.31 116 ALA A C 1
ATOM 943 O O . ALA A 1 116 ? 8.352 -9.381 1.588 1.00 84.31 116 ALA A O 1
ATOM 944 N N . THR A 1 117 ? 10.384 -8.430 1.462 1.00 84.69 117 THR A N 1
ATOM 945 C CA . THR A 1 117 ? 9.982 -7.228 2.217 1.00 84.69 117 THR A CA 1
ATOM 946 C C . THR A 1 117 ? 8.999 -6.346 1.443 1.00 84.69 117 THR A C 1
ATOM 948 O O . THR A 1 117 ? 8.094 -5.775 2.051 1.00 84.69 117 THR A O 1
ATOM 951 N N . PHE A 1 118 ? 9.101 -6.271 0.110 1.00 82.19 118 PHE A N 1
ATOM 952 C CA . PHE A 1 118 ? 8.135 -5.541 -0.725 1.00 82.19 118 PHE A CA 1
ATOM 953 C C . PHE A 1 118 ? 6.746 -6.190 -0.736 1.00 82.19 118 PHE A C 1
ATOM 955 O O . PHE A 1 118 ? 5.724 -5.498 -0.724 1.00 82.19 118 PHE A O 1
ATOM 962 N N . VAL A 1 119 ? 6.701 -7.521 -0.768 1.00 80.81 119 VAL A N 1
ATOM 963 C CA . VAL A 1 119 ? 5.453 -8.284 -0.909 1.00 80.81 119 VAL A CA 1
ATOM 964 C C . VAL A 1 119 ? 4.826 -8.639 0.449 1.00 80.81 119 VAL A C 1
ATOM 966 O O . VAL A 1 119 ? 3.639 -8.963 0.508 1.00 80.81 119 VAL A O 1
ATOM 969 N N . GLY A 1 120 ? 5.591 -8.550 1.542 1.00 80.62 120 GLY A N 1
ATOM 970 C CA . GLY A 1 120 ? 5.113 -8.841 2.898 1.00 80.62 120 GLY A CA 1
ATOM 971 C C . GLY A 1 120 ? 4.856 -10.328 3.150 1.00 80.62 120 GLY A C 1
ATOM 972 O O . GLY A 1 120 ? 4.075 -10.682 4.029 1.00 80.62 120 GLY A O 1
ATOM 973 N N . MET A 1 121 ? 5.472 -11.211 2.358 1.00 78.56 121 MET A N 1
ATOM 974 C CA . MET A 1 121 ? 5.319 -12.664 2.453 1.00 78.56 121 MET A CA 1
ATOM 975 C C . MET A 1 121 ? 6.655 -13.329 2.771 1.00 78.56 121 MET A C 1
ATOM 977 O O . MET A 1 121 ? 7.716 -12.767 2.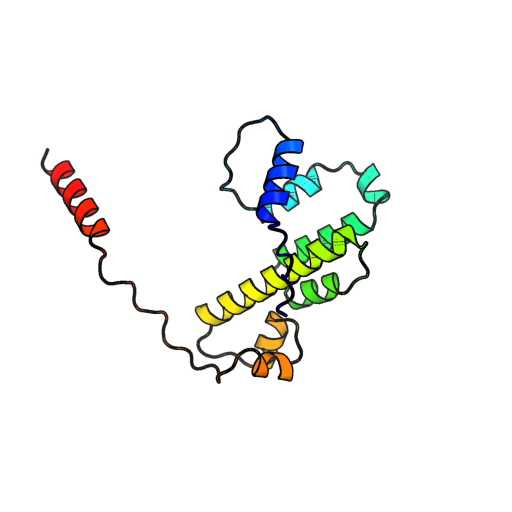516 1.00 78.56 121 MET A O 1
ATOM 981 N N . ASN A 1 122 ? 6.604 -14.557 3.293 1.00 77.88 122 ASN A N 1
ATOM 982 C CA . ASN A 1 122 ? 7.814 -15.358 3.459 1.00 77.88 122 ASN A CA 1
ATOM 983 C C . ASN A 1 122 ? 8.487 -15.596 2.093 1.00 77.88 122 ASN A C 1
ATOM 985 O O . ASN A 1 122 ? 7.798 -15.739 1.077 1.00 77.88 122 ASN A O 1
ATOM 989 N N . VAL A 1 123 ? 9.818 -15.667 2.093 1.00 75.19 123 VAL A N 1
ATOM 990 C CA . VAL A 1 123 ? 10.674 -15.774 0.904 1.00 75.19 123 VAL A CA 1
ATOM 991 C C . VAL A 1 123 ? 10.223 -16.929 0.006 1.00 75.19 123 VAL A C 1
ATOM 993 O O . VAL A 1 123 ? 10.068 -16.747 -1.198 1.00 75.19 123 VAL A O 1
ATOM 996 N N . ASP A 1 124 ? 9.884 -18.077 0.598 1.00 74.19 124 ASP A N 1
ATOM 997 C CA . ASP A 1 124 ? 9.445 -19.264 -0.145 1.00 74.19 124 ASP A CA 1
ATOM 998 C C . ASP A 1 124 ? 8.134 -19.034 -0.910 1.00 74.19 124 ASP A C 1
ATOM 1000 O O . ASP A 1 124 ? 7.999 -19.426 -2.068 1.00 74.19 124 ASP A O 1
ATOM 1004 N N . LYS A 1 125 ? 7.168 -18.347 -0.286 1.00 74.56 125 LYS A N 1
ATOM 1005 C CA . LYS A 1 125 ? 5.879 -18.022 -0.918 1.00 74.56 125 LYS A CA 1
ATOM 1006 C C . LYS A 1 125 ? 6.033 -16.938 -1.979 1.00 74.56 125 LYS A C 1
ATOM 1008 O O . LYS A 1 125 ? 5.347 -16.982 -2.997 1.00 74.56 125 LYS A O 1
ATOM 1013 N N . ALA A 1 126 ? 6.930 -15.982 -1.750 1.00 69.44 126 ALA A N 1
ATOM 1014 C CA . ALA A 1 126 ? 7.214 -14.914 -2.697 1.00 69.44 126 ALA A CA 1
ATOM 1015 C C . ALA A 1 126 ? 7.814 -15.478 -3.997 1.00 69.44 126 ALA A C 1
ATOM 1017 O O . ALA A 1 126 ? 7.328 -15.157 -5.077 1.00 69.44 126 ALA A O 1
ATOM 1018 N N . VAL A 1 127 ? 8.789 -16.388 -3.885 1.00 67.19 127 VAL A N 1
ATOM 1019 C CA . VAL A 1 127 ? 9.448 -17.039 -5.031 1.00 67.19 127 VAL A CA 1
ATOM 1020 C C . VAL A 1 127 ? 8.507 -17.992 -5.776 1.00 67.19 127 VAL A C 1
ATOM 1022 O O . VAL A 1 127 ? 8.569 -18.078 -6.998 1.00 67.19 127 VAL A O 1
ATOM 1025 N N . GLN A 1 128 ? 7.610 -18.688 -5.070 1.00 66.81 128 GLN A N 1
ATOM 1026 C CA . GLN A 1 128 ? 6.614 -19.563 -5.703 1.00 66.81 128 GLN A CA 1
ATOM 1027 C C . GLN A 1 128 ? 5.500 -18.787 -6.420 1.00 66.81 128 GLN A C 1
ATOM 1029 O O . GLN A 1 128 ? 5.031 -19.222 -7.470 1.00 66.81 128 GLN A O 1
ATOM 1034 N N . GLY A 1 129 ? 5.061 -17.655 -5.859 1.00 60.50 129 GLY A N 1
ATOM 1035 C CA . GLY A 1 129 ? 3.987 -16.837 -6.429 1.00 60.50 129 GLY A CA 1
ATOM 1036 C C . GLY A 1 129 ? 4.396 -16.113 -7.712 1.00 60.50 129 GLY A C 1
ATOM 1037 O O . GLY A 1 129 ? 3.586 -15.958 -8.624 1.00 60.50 129 GLY A O 1
ATOM 1038 N N . THR A 1 130 ? 5.665 -15.717 -7.819 1.00 56.53 130 THR A N 1
ATOM 1039 C CA . THR A 1 130 ? 6.256 -15.234 -9.067 1.00 56.53 130 THR A CA 1
ATOM 1040 C C . THR A 1 130 ? 6.903 -16.406 -9.785 1.00 56.53 130 THR A C 1
ATOM 1042 O O . THR A 1 130 ? 8.121 -16.573 -9.749 1.00 56.53 130 THR A O 1
ATOM 1045 N N . GLY A 1 131 ? 6.091 -17.266 -10.402 1.00 50.34 131 GLY A N 1
ATOM 1046 C CA . GLY A 1 131 ? 6.626 -18.272 -11.311 1.00 50.34 131 GLY A CA 1
ATOM 1047 C C . GLY A 1 131 ? 7.602 -17.596 -12.277 1.00 50.34 131 GLY A C 1
ATOM 1048 O O . GLY A 1 131 ? 7.213 -16.648 -12.952 1.00 50.34 131 GLY A O 1
ATOM 1049 N N . ILE A 1 132 ? 8.839 -18.105 -12.320 1.00 42.97 132 ILE A N 1
ATOM 1050 C CA . ILE A 1 132 ? 9.983 -17.662 -13.138 1.00 42.97 132 ILE A CA 1
ATOM 1051 C C . ILE A 1 132 ? 10.967 -16.753 -12.373 1.00 42.97 132 ILE A C 1
ATOM 1053 O O . ILE A 1 132 ? 10.727 -15.577 -12.115 1.00 42.97 132 ILE A O 1
ATOM 1057 N N . PHE A 1 133 ? 12.115 -17.364 -12.049 1.00 45.12 133 PHE A N 1
ATOM 1058 C CA . PHE A 1 133 ? 13.464 -16.789 -12.066 1.00 45.12 133 PHE A CA 1
ATOM 1059 C C . PHE A 1 133 ? 13.482 -15.374 -12.656 1.00 45.12 133 PHE A C 1
ATOM 1061 O O . PHE A 1 133 ? 13.164 -15.207 -13.827 1.00 45.12 133 PHE A O 1
ATOM 1068 N N . LEU A 1 134 ? 13.817 -14.375 -11.842 1.00 46.47 134 LEU A N 1
ATOM 1069 C CA . LEU A 1 134 ? 13.811 -12.948 -12.172 1.00 46.47 134 LEU A CA 1
ATOM 1070 C C . LEU A 1 134 ? 14.744 -12.638 -13.360 1.00 46.47 134 LEU A C 1
ATOM 1072 O O . LEU A 1 134 ? 15.883 -12.218 -13.214 1.00 46.47 134 LEU A O 1
ATOM 1076 N N . MET A 1 135 ? 14.261 -12.927 -14.558 1.00 49.19 135 MET A N 1
ATOM 1077 C CA . MET A 1 135 ? 14.883 -12.659 -15.839 1.00 49.19 135 MET A CA 1
ATOM 1078 C C . MET A 1 135 ? 13.725 -12.294 -16.756 1.00 49.19 135 MET A C 1
ATOM 1080 O O . MET A 1 135 ? 13.219 -13.096 -17.537 1.00 49.19 135 MET A O 1
ATOM 1084 N N . ILE A 1 136 ? 13.218 -11.083 -16.544 1.00 43.81 136 ILE A N 1
ATOM 1085 C CA . ILE A 1 136 ? 12.091 -10.544 -17.290 1.00 43.81 136 ILE A CA 1
ATOM 1086 C C . ILE A 1 136 ? 12.642 -9.449 -18.198 1.00 43.81 136 ILE A C 1
ATOM 1088 O O . ILE A 1 136 ? 13.386 -8.568 -17.774 1.00 43.81 136 ILE A O 1
ATOM 1092 N N . TYR A 1 137 ? 12.320 -9.629 -19.474 1.00 47.78 137 TYR A N 1
ATOM 1093 C CA . TYR A 1 137 ? 12.718 -8.879 -20.653 1.00 47.78 137 TYR A CA 1
ATOM 1094 C C . TYR A 1 137 ? 12.791 -7.357 -20.455 1.00 47.78 137 TYR A C 1
ATOM 1096 O O . TYR A 1 137 ? 12.021 -6.803 -19.667 1.00 47.78 137 TYR A O 1
ATOM 1104 N N . PRO A 1 138 ? 13.668 -6.668 -21.218 1.00 43.50 138 PRO A N 1
ATOM 1105 C CA . PRO A 1 138 ? 13.697 -5.210 -21.244 1.00 43.50 138 PRO A CA 1
ATOM 1106 C C . PRO A 1 138 ? 12.282 -4.662 -21.481 1.00 43.50 138 PRO A C 1
ATOM 1108 O O . PRO A 1 138 ? 11.524 -5.282 -22.239 1.00 43.50 138 PRO A O 1
ATOM 1111 N N . PRO A 1 139 ? 11.916 -3.534 -20.835 1.00 52.34 139 PRO A N 1
ATOM 1112 C CA . PRO A 1 139 ? 10.597 -2.933 -20.992 1.00 52.34 139 PRO A CA 1
ATOM 1113 C C . PRO A 1 139 ? 10.289 -2.840 -22.482 1.00 52.34 139 PRO A C 1
ATOM 1115 O O . PRO A 1 139 ? 11.138 -2.379 -23.248 1.00 52.34 139 PRO A O 1
ATOM 1118 N N . ALA A 1 140 ? 9.119 -3.358 -22.877 1.00 54.34 140 ALA A N 1
ATOM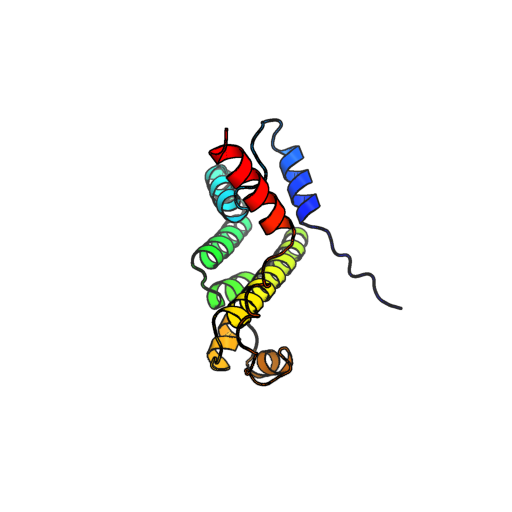 1119 C CA . ALA A 1 140 ? 8.697 -3.410 -24.270 1.00 54.34 140 ALA A CA 1
ATOM 1120 C C . ALA A 1 140 ? 9.028 -2.074 -24.939 1.00 54.34 140 ALA A C 1
ATOM 1122 O O . ALA A 1 140 ? 8.632 -1.017 -24.435 1.00 54.34 140 ALA A O 1
ATOM 1123 N N . ALA A 1 141 ? 9.819 -2.138 -26.016 1.00 58.78 141 ALA A N 1
ATOM 1124 C CA . ALA A 1 141 ? 10.207 -0.964 -26.782 1.00 58.78 141 ALA A CA 1
ATOM 1125 C C . ALA A 1 141 ? 8.956 -0.110 -27.046 1.00 58.78 141 ALA A C 1
ATOM 1127 O O . ALA A 1 141 ? 7.888 -0.686 -27.291 1.00 58.78 141 ALA A O 1
ATOM 1128 N N . PRO A 1 142 ? 9.052 1.231 -26.954 1.00 63.62 142 PRO A N 1
ATOM 1129 C CA . PRO A 1 142 ? 7.893 2.089 -27.152 1.00 63.62 142 PRO A CA 1
ATOM 1130 C C . PRO A 1 142 ? 7.210 1.696 -28.467 1.00 63.62 142 PRO A C 1
ATOM 1132 O O . PRO A 1 142 ? 7.917 1.485 -29.459 1.00 63.62 142 PRO A O 1
ATOM 1135 N N . PRO A 1 143 ? 5.872 1.539 -28.478 1.00 62.94 143 PRO A N 1
ATOM 1136 C CA . PRO A 1 143 ? 5.160 1.148 -29.683 1.00 62.94 143 PRO A CA 1
ATOM 1137 C C . PRO A 1 143 ? 5.548 2.116 -30.795 1.00 62.94 143 PRO A C 1
ATOM 1139 O O . PRO A 1 143 ? 5.464 3.336 -30.634 1.00 62.94 143 PRO A O 1
ATOM 1142 N N . ILE A 1 144 ? 6.051 1.558 -31.894 1.00 63.53 144 ILE A N 1
ATOM 1143 C CA . ILE A 1 144 ? 6.446 2.321 -33.071 1.00 63.53 144 ILE A CA 1
ATOM 1144 C C . ILE A 1 144 ? 5.194 3.071 -33.539 1.00 63.53 144 ILE A C 1
ATOM 1146 O O . ILE A 1 144 ? 4.216 2.444 -33.922 1.00 63.53 144 ILE A O 1
ATOM 1150 N N . MET A 1 145 ? 5.234 4.400 -33.409 1.00 59.62 145 MET A N 1
ATOM 1151 C CA . MET A 1 145 ? 4.349 5.417 -33.990 1.00 59.62 145 MET A CA 1
ATOM 1152 C C . MET A 1 145 ? 2.948 4.927 -34.425 1.00 59.62 145 MET A C 1
ATOM 1154 O O . MET A 1 145 ? 2.749 4.517 -35.564 1.00 59.62 145 MET A O 1
ATOM 1158 N N . ASN A 1 146 ? 1.959 5.031 -33.529 1.00 74.00 146 ASN A N 1
ATOM 1159 C CA . ASN A 1 146 ? 0.541 4.808 -33.851 1.00 74.00 146 ASN A CA 1
ATOM 1160 C C . ASN A 1 146 ? 0.037 5.827 -34.893 1.00 74.00 146 ASN A C 1
ATOM 1162 O O . ASN A 1 146 ? 0.391 7.003 -34.818 1.00 74.00 146 ASN A O 1
ATOM 1166 N N . GLU A 1 147 ? -0.878 5.428 -35.786 1.00 78.44 147 GLU A N 1
ATOM 1167 C CA . GLU A 1 147 ? -1.507 6.303 -36.804 1.00 78.44 147 GLU A CA 1
ATOM 1168 C C . GLU A 1 147 ? -2.133 7.584 -36.219 1.00 78.44 147 GLU A C 1
ATOM 1170 O O . GLU A 1 147 ? -2.169 8.632 -36.860 1.00 78.44 147 GLU A O 1
ATOM 1175 N N . GLN A 1 148 ? -2.554 7.544 -34.953 1.00 75.38 148 GLN A N 1
ATOM 1176 C CA . GLN A 1 148 ? -3.036 8.720 -34.227 1.00 75.38 148 GLN A CA 1
ATOM 1177 C C . GLN A 1 148 ? -1.968 9.822 -34.125 1.00 75.38 148 GLN A C 1
ATOM 1179 O O . GLN A 1 148 ? -2.285 10.998 -34.286 1.00 75.38 148 GLN A O 1
ATOM 1184 N N . HIS A 1 149 ? -0.694 9.461 -33.941 1.00 78.69 149 HIS A N 1
ATOM 1185 C CA . HIS A 1 149 ? 0.412 10.421 -33.920 1.00 78.69 149 HIS A CA 1
ATOM 1186 C C . HIS A 1 149 ? 0.627 11.054 -35.298 1.00 78.69 149 HIS A C 1
ATOM 1188 O O . HIS A 1 149 ? 0.939 12.239 -35.371 1.00 78.69 149 HIS A O 1
ATOM 1194 N N . LEU A 1 150 ? 0.391 10.309 -36.385 1.00 83.19 150 LEU A N 1
ATOM 1195 C CA . LEU A 1 150 ? 0.437 10.861 -37.741 1.00 83.19 150 LEU A CA 1
ATOM 1196 C C . LEU A 1 150 ? -0.659 11.906 -37.941 1.00 83.19 150 LEU A C 1
ATOM 1198 O O . LEU A 1 150 ? -0.360 12.992 -38.423 1.00 83.19 150 LEU A O 1
ATOM 1202 N N . SER A 1 151 ? -1.888 11.635 -37.487 1.00 82.69 151 SER A N 1
ATOM 1203 C CA . SER A 1 151 ? -2.980 12.613 -37.589 1.00 82.69 151 SER A CA 1
ATOM 1204 C C . SER A 1 151 ? -2.691 13.915 -36.826 1.00 82.69 151 SER A C 1
ATOM 1206 O O . SER A 1 151 ? -2.989 14.998 -37.326 1.00 82.69 151 SER A O 1
ATOM 1208 N N . VAL A 1 152 ? -2.036 13.829 -35.661 1.00 86.88 152 VAL A N 1
ATOM 1209 C CA . VAL A 1 152 ? -1.610 14.999 -34.874 1.00 86.88 152 VAL A CA 1
ATOM 1210 C C . VAL A 1 152 ? -0.502 15.775 -35.585 1.00 86.88 152 VAL A C 1
ATOM 1212 O O . VAL A 1 152 ? -0.554 17.002 -35.633 1.00 86.88 152 VAL A O 1
ATOM 1215 N N . LEU A 1 153 ? 0.478 15.086 -36.177 1.00 87.88 153 LEU A N 1
ATOM 1216 C CA . LEU A 1 153 ? 1.525 15.736 -36.968 1.00 87.88 153 LEU A CA 1
ATOM 1217 C C . LEU A 1 153 ? 0.941 16.434 -38.199 1.00 87.88 153 LEU A C 1
ATOM 1219 O O . LEU A 1 153 ? 1.320 17.566 -38.486 1.00 87.88 153 LEU A O 1
ATOM 1223 N N . THR A 1 154 ? -0.025 15.810 -38.879 1.00 88.94 154 THR A N 1
ATOM 1224 C CA . THR A 1 154 ? -0.743 16.432 -39.998 1.00 88.94 154 THR A CA 1
ATOM 1225 C C . THR A 1 154 ? -1.457 17.706 -39.554 1.00 88.94 154 THR A C 1
ATOM 1227 O O . THR A 1 154 ? -1.289 18.733 -40.201 1.00 88.94 154 THR A O 1
ATOM 1230 N N . GLN A 1 155 ? -2.172 17.676 -38.422 1.00 88.19 155 GLN A N 1
ATOM 1231 C CA . GLN A 1 155 ? -2.827 18.864 -37.861 1.00 88.19 155 GLN A CA 1
ATOM 1232 C C . GLN A 1 155 ? -1.827 19.985 -37.533 1.00 88.19 155 GLN A C 1
ATOM 1234 O O . GLN A 1 155 ? -2.099 21.154 -37.807 1.00 88.19 155 GLN A O 1
ATOM 1239 N N . TYR A 1 156 ? -0.655 19.639 -36.993 1.00 92.56 156 TYR A N 1
ATOM 1240 C CA . TYR A 1 156 ? 0.391 20.606 -36.649 1.00 92.56 156 TYR A CA 1
ATOM 1241 C C . TYR A 1 156 ? 1.013 21.267 -37.884 1.00 92.56 156 TYR A C 1
ATOM 1243 O O . TYR A 1 156 ? 1.247 22.473 -37.887 1.00 92.56 156 TYR A O 1
ATOM 1251 N N . VAL A 1 157 ? 1.254 20.488 -38.942 1.00 91.31 157 VAL A N 1
ATOM 1252 C CA . VAL A 1 157 ? 1.767 21.006 -40.217 1.00 91.31 157 VAL A CA 1
ATOM 1253 C C . VAL A 1 157 ? 0.740 21.940 -40.857 1.00 91.31 157 VAL A C 1
ATOM 1255 O O . VAL A 1 157 ? 1.081 23.076 -41.165 1.00 91.31 157 VAL A O 1
ATOM 1258 N N . THR A 1 158 ? -0.536 21.546 -40.924 1.00 91.81 158 THR A N 1
ATOM 1259 C CA . THR A 1 158 ? -1.604 22.422 -41.447 1.00 91.81 158 THR A CA 1
ATOM 1260 C C . THR A 1 158 ? -1.819 23.698 -40.628 1.00 91.81 158 THR A C 1
ATOM 1262 O O . THR A 1 158 ? -2.313 24.689 -41.158 1.00 91.81 158 THR A O 1
ATOM 1265 N N . TYR A 1 159 ? -1.474 23.687 -39.336 1.00 93.44 159 TYR A N 1
ATOM 1266 C CA . TYR A 1 159 ? -1.533 24.870 -38.474 1.00 93.44 159 TYR A CA 1
ATOM 1267 C C . TYR A 1 159 ? -0.364 25.834 -38.719 1.00 93.44 159 TYR A C 1
ATOM 1269 O O . TYR A 1 159 ? -0.534 27.033 -38.558 1.00 93.44 159 TYR A O 1
ATOM 1277 N N . MET A 1 160 ? 0.811 25.324 -39.101 1.00 91.44 160 MET A N 1
ATOM 1278 C CA . MET A 1 160 ? 1.989 26.145 -39.416 1.00 91.44 160 MET A CA 1
ATOM 1279 C C . MET A 1 160 ? 1.976 26.696 -40.850 1.00 91.44 160 MET A C 1
ATOM 1281 O O . MET A 1 160 ? 2.715 27.632 -41.146 1.00 91.44 160 MET A O 1
ATOM 1285 N N . GLU A 1 161 ? 1.196 26.088 -41.746 1.00 86.12 161 GLU A N 1
ATOM 1286 C CA . GLU A 1 161 ? 1.073 26.501 -43.152 1.00 86.12 161 GLU A CA 1
ATOM 1287 C C . GLU A 1 161 ? 0.029 27.611 -43.392 1.00 86.12 161 GLU A C 1
ATOM 1289 O O . GLU A 1 161 ? 0.055 28.224 -44.460 1.00 86.12 161 GLU A O 1
ATOM 1294 N N . ASN A 1 162 ? -0.853 27.889 -42.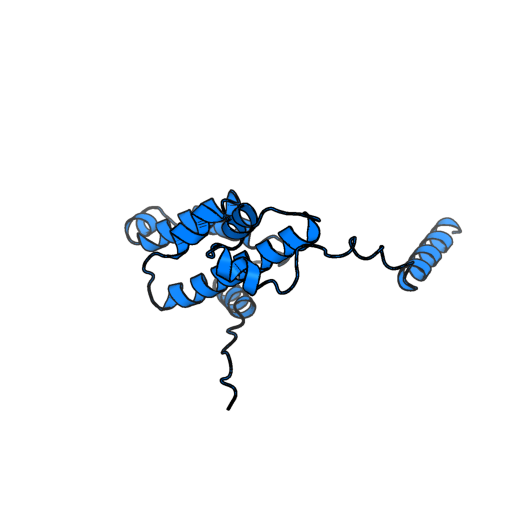423 1.00 63.38 162 ASN A N 1
ATOM 1295 C CA . ASN A 1 162 ? -1.818 29.002 -42.445 1.00 63.38 162 ASN A CA 1
ATOM 1296 C C . ASN A 1 162 ? -1.357 30.165 -41.560 1.00 63.38 162 ASN A C 1
ATOM 1298 O O . ASN A 1 162 ? -1.681 31.322 -41.911 1.00 63.38 162 ASN A O 1
#

Organism: Biomphalaria glabrata (NCBI:txid6526)

Secondary structure (DSSP, 8-state):
---------HHHHHHHHHHHH--S---TTS-HHHHHHHHHHHS-HHHHHH-HHHHHHHHHHHHHHHT-HHHHHHHHTS---HHHHHHHHHHHHHHHHHHHHHHHHH-SS--HHHHHHHHTS-HHHHHHHS-S-S---S--PPP---HHHHHHHHHHHHHH--

pLDDT: mean 71.61, std 15.62, range [28.34, 93.44]

Sequence (162 aa):
MAAAVNTMDYSQLGSDLERQELEQSFCPLYVSRCNAKFLWKRIPLGIKQNCPELVLIWHVVQKMWLKDYAGTYEALQKEWSDDVKNIMLAVEDSVRARALRLVQLAYSNIHANEFATFVGMNVDKAVQGTGIFLMIYPPAAPPIMNEQHLSVLTQYVTYMEN

Radius of gyration: 21.87 Å; chains: 1; bounding box: 41×54×64 Å